Protein AF-A0AAV5NR24-F1 (afdb_monomer_lite)

Secondary structure (DSSP, 8-state):
-----TTSTTSSSPPEEEB-SGGGBTEEEEPPPBHHHHHHTT-EE--STT--SSEESEEEE-SSSSSEEEEB-S--TT----TTSTTTTTTSHHHHHHHHHHHTTGGG-S--BPPPHHHHHHHHHHH--HHHHH----SSPBP-S-EETTTEE--B-TTT-----EETTS-BB---EEE--

Radius of gyration: 14.67 Å; chains: 1; bounding box: 36×34×34 Å

Structure (mmCIF, N/CA/C/O backbone):
data_AF-A0AAV5NR24-F1
#
_entry.id   AF-A0AAV5NR24-F1
#
loop_
_atom_site.group_PDB
_atom_site.id
_atom_site.type_symbol
_atom_site.label_atom_id
_atom_site.label_alt_id
_atom_site.label_comp_id
_atom_site.label_asym_id
_atom_site.label_entity_id
_atom_site.label_seq_id
_atom_site.pdbx_PDB_ins_code
_atom_site.Cartn_x
_atom_site.Cartn_y
_atom_site.Cartn_z
_atom_site.occupancy
_atom_site.B_iso_or_equiv
_atom_site.auth_seq_id
_atom_site.auth_comp_id
_atom_site.auth_asym_id
_atom_site.auth_atom_id
_atom_site.pdbx_PDB_model_num
ATOM 1 N N . MET A 1 1 ? -15.637 4.097 6.235 1.00 87.25 1 MET A N 1
ATOM 2 C CA . MET A 1 1 ? -14.685 5.142 6.673 1.00 87.25 1 MET A CA 1
ATOM 3 C C . MET A 1 1 ? -14.715 5.173 8.189 1.00 87.25 1 MET A C 1
ATOM 5 O O . MET A 1 1 ? -15.819 5.067 8.707 1.00 87.25 1 MET A O 1
ATOM 9 N N . ASN A 1 2 ? -13.558 5.273 8.858 1.00 90.06 2 ASN A N 1
ATOM 10 C CA . ASN A 1 2 ? -13.405 5.248 10.327 1.00 90.06 2 ASN A CA 1
ATOM 11 C C . ASN A 1 2 ? -14.205 4.122 10.988 1.00 90.06 2 ASN A C 1
ATOM 13 O O . ASN A 1 2 ? -14.757 4.266 12.073 1.00 90.06 2 ASN A O 1
ATOM 17 N N . ASP A 1 3 ? -14.308 3.010 10.270 1.00 87.56 3 ASP A N 1
ATOM 18 C CA . ASP A 1 3 ? -15.124 1.885 10.669 1.00 87.56 3 ASP A CA 1
ATOM 19 C C . ASP A 1 3 ? -14.294 0.956 11.554 1.00 87.56 3 ASP A C 1
ATOM 21 O O . ASP A 1 3 ? -13.216 0.504 11.154 1.00 87.56 3 ASP A O 1
ATOM 25 N N . THR A 1 4 ? -14.812 0.684 12.746 1.00 90.31 4 THR A N 1
ATOM 26 C CA . THR A 1 4 ? -14.132 -0.065 13.805 1.00 90.31 4 THR A CA 1
ATOM 27 C C . THR A 1 4 ? -14.508 -1.546 13.833 1.00 90.31 4 THR A C 1
ATOM 29 O O . THR A 1 4 ? -13.961 -2.295 14.637 1.00 90.31 4 THR A O 1
ATOM 32 N N . ASP A 1 5 ? -15.402 -2.004 12.948 1.00 88.75 5 ASP A N 1
ATOM 33 C CA . ASP A 1 5 ? -15.796 -3.414 12.866 1.00 88.75 5 ASP A CA 1
ATOM 34 C C . ASP A 1 5 ? -14.609 -4.299 12.459 1.00 88.75 5 ASP A C 1
ATOM 36 O O . ASP A 1 5 ? -14.038 -4.160 11.380 1.00 88.75 5 ASP A O 1
ATOM 40 N N . LEU A 1 6 ? -14.232 -5.242 13.314 1.00 86.19 6 LEU A N 1
ATOM 41 C CA . LEU A 1 6 ? -13.043 -6.067 13.107 1.00 86.19 6 LEU A CA 1
ATOM 42 C C . LEU A 1 6 ? -13.195 -7.127 12.001 1.00 86.19 6 LEU A C 1
ATOM 44 O O . LEU A 1 6 ? -12.198 -7.736 11.616 1.00 86.19 6 LEU A O 1
ATOM 48 N N . TYR A 1 7 ? -14.403 -7.346 11.473 1.00 85.88 7 TYR A N 1
ATOM 49 C CA . TYR A 1 7 ? -14.723 -8.506 10.630 1.00 85.88 7 TYR A CA 1
ATOM 50 C C . TYR A 1 7 ? -15.136 -8.156 9.198 1.00 85.88 7 TYR A C 1
ATOM 52 O O . TYR A 1 7 ? -15.291 -9.046 8.362 1.00 85.88 7 TYR A O 1
ATOM 60 N N . ASN A 1 8 ? -15.293 -6.875 8.866 1.00 87.12 8 ASN A N 1
ATOM 61 C CA . ASN A 1 8 ? -15.769 -6.471 7.539 1.00 87.12 8 ASN A CA 1
ATOM 62 C C . ASN A 1 8 ? -14.643 -6.100 6.550 1.00 87.12 8 ASN A C 1
ATOM 64 O O . ASN A 1 8 ? -14.921 -5.771 5.395 1.00 87.12 8 ASN A O 1
ATOM 68 N N . ALA A 1 9 ? -13.374 -6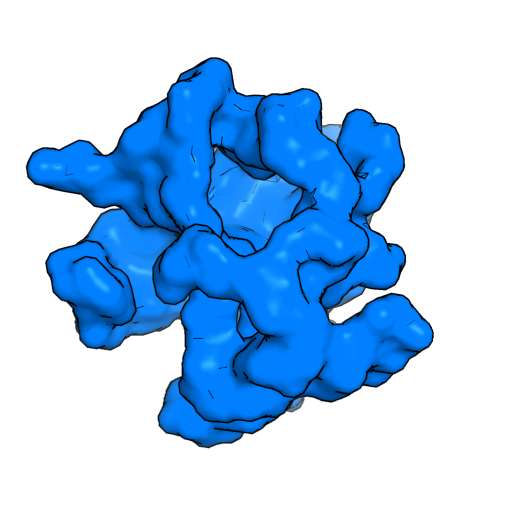.208 6.966 1.00 91.06 9 ALA A N 1
ATOM 69 C CA . ALA A 1 9 ? -12.221 -5.959 6.101 1.00 91.06 9 ALA A CA 1
ATOM 70 C C . ALA A 1 9 ? -12.046 -7.034 5.010 1.00 91.06 9 ALA A C 1
ATOM 72 O O . ALA A 1 9 ? -11.461 -6.754 3.967 1.00 91.06 9 ALA A O 1
ATOM 73 N N . ALA A 1 10 ? -12.573 -8.247 5.218 1.00 93.19 10 ALA A N 1
ATOM 74 C CA . ALA A 1 10 ? -12.470 -9.366 4.276 1.00 93.19 10 ALA A CA 1
ATOM 75 C C . ALA A 1 10 ? -13.351 -9.228 3.022 1.00 93.19 10 ALA A C 1
ATOM 77 O O . ALA A 1 10 ? -13.145 -9.946 2.044 1.00 93.19 10 ALA A O 1
ATOM 78 N N . GLY A 1 11 ? -14.368 -8.364 3.069 1.00 91.50 11 GLY A N 1
ATOM 79 C CA . GLY A 1 11 ? -15.390 -8.258 2.031 1.00 91.50 11 GLY A CA 1
ATOM 80 C C . GLY A 1 11 ? -14.942 -7.477 0.796 1.00 91.50 11 GLY A C 1
ATOM 81 O O . GLY A 1 11 ? -13.765 -7.206 0.581 1.00 91.50 11 GLY A O 1
ATOM 82 N N . TYR A 1 12 ? -15.916 -7.075 -0.019 1.00 92.38 12 TYR A N 1
ATOM 83 C CA . TYR A 1 12 ? -15.709 -6.251 -1.218 1.00 92.38 12 TYR A CA 1
ATOM 84 C C . TYR A 1 12 ? -15.505 -4.755 -0.910 1.00 92.38 12 TYR A C 1
ATOM 86 O O . TYR A 1 12 ? -15.276 -3.962 -1.823 1.00 92.38 12 TYR A O 1
ATOM 94 N N . CYS A 1 13 ? -15.611 -4.352 0.358 1.00 91.94 13 CYS A N 1
ATOM 95 C CA . CYS A 1 13 ? -15.375 -2.983 0.801 1.00 91.94 13 CYS A CA 1
ATOM 96 C C . CYS A 1 13 ? -13.908 -2.796 1.199 1.00 91.94 13 CYS A C 1
ATOM 98 O O . CYS A 1 13 ? -13.347 -3.601 1.936 1.00 91.94 13 CYS A O 1
ATOM 100 N N . LEU A 1 14 ? -13.304 -1.690 0.766 1.00 96.25 14 LEU A N 1
ATOM 101 C CA . LEU A 1 14 ? -11.979 -1.285 1.222 1.00 96.25 14 LEU A CA 1
ATOM 102 C C . LEU A 1 14 ? -12.105 -0.449 2.500 1.00 96.25 14 LEU A C 1
ATOM 104 O O . LEU A 1 14 ? -12.791 0.578 2.507 1.00 96.25 14 LEU A O 1
ATOM 108 N N . LYS A 1 15 ? -11.431 -0.866 3.576 1.00 96.56 15 LYS A N 1
ATOM 109 C CA . LYS A 1 15 ? -11.362 -0.075 4.808 1.00 96.56 15 LYS A CA 1
ATOM 110 C C . LYS A 1 15 ? -10.581 1.215 4.592 1.00 96.56 15 LYS A C 1
ATOM 112 O O . LYS A 1 15 ? -9.535 1.216 3.948 1.00 96.56 15 LYS A O 1
ATOM 117 N N . VAL A 1 16 ? -11.093 2.301 5.170 1.00 97.75 16 VAL A N 1
ATOM 118 C CA . VAL A 1 16 ? -10.503 3.642 5.083 1.00 97.75 16 VAL A CA 1
ATOM 119 C C . VAL A 1 16 ? -10.594 4.333 6.432 1.00 97.75 16 VAL A C 1
ATOM 121 O O . VAL A 1 16 ? -11.658 4.289 7.056 1.00 97.75 16 VAL A O 1
ATOM 124 N N . ILE A 1 17 ? -9.510 4.987 6.839 1.00 97.12 17 ILE A N 1
ATOM 125 C CA . ILE A 1 17 ? -9.411 5.819 8.040 1.00 97.12 17 ILE A CA 1
ATOM 126 C C . ILE A 1 17 ? -9.009 7.238 7.633 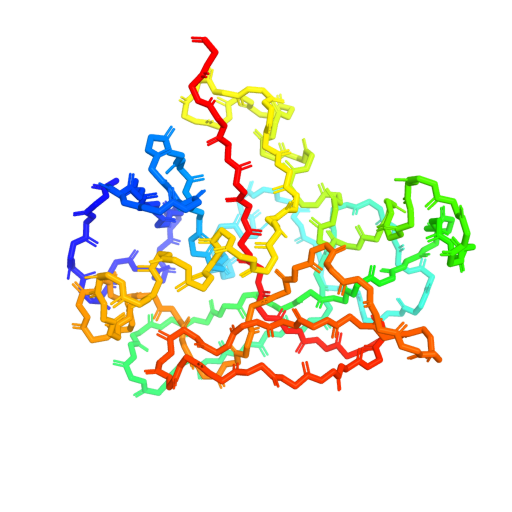1.00 97.12 17 ILE A C 1
ATOM 128 O O . ILE A 1 17 ? -8.191 7.414 6.735 1.00 97.12 17 ILE A O 1
ATOM 132 N N . GLU A 1 18 ? -9.580 8.236 8.292 1.00 97.00 18 GLU A N 1
ATOM 133 C CA . GLU A 1 18 ? -9.117 9.619 8.263 1.00 97.00 18 GLU A CA 1
ATOM 134 C C . GLU A 1 18 ? -8.169 9.867 9.438 1.00 97.00 18 GLU A C 1
ATOM 136 O O . GLU A 1 18 ? -8.508 9.569 10.582 1.00 97.00 18 GLU A O 1
ATOM 141 N N . GLY A 1 19 ? -6.975 10.387 9.158 1.00 96.00 19 GLY A N 1
ATOM 142 C CA . GLY A 1 19 ? -6.057 10.813 10.208 1.00 96.00 19 GLY A CA 1
ATOM 143 C C . GLY A 1 19 ? -6.479 12.154 10.809 1.00 96.00 19 GLY A C 1
ATOM 144 O O . GLY A 1 19 ? -6.908 13.058 10.094 1.00 96.00 19 GLY A O 1
ATOM 145 N N . ASP A 1 20 ? -6.311 12.303 12.119 1.00 93.69 20 ASP A N 1
ATOM 146 C CA . ASP A 1 20 ? -6.780 13.456 12.904 1.00 93.69 20 ASP A CA 1
ATOM 147 C C . ASP A 1 20 ? -5.638 14.315 13.480 1.00 93.69 20 ASP A C 1
ATOM 149 O O . ASP A 1 20 ? -5.858 15.246 14.257 1.00 93.69 20 ASP A O 1
ATOM 153 N N . SER A 1 21 ? -4.390 13.977 13.146 1.00 94.94 21 SER A N 1
ATOM 154 C CA . SER A 1 21 ? -3.221 14.475 13.868 1.00 94.94 21 SER A CA 1
ATOM 155 C C . SER A 1 21 ? -1.907 14.279 13.103 1.00 94.94 21 SER A C 1
ATOM 157 O O . SER A 1 21 ? -1.784 13.446 12.200 1.00 94.94 21 SER A O 1
ATOM 159 N N . GLY A 1 22 ? -0.903 15.089 13.452 1.00 95.69 22 GLY A N 1
ATOM 160 C CA . GLY A 1 22 ? 0.432 15.046 12.850 1.00 95.69 22 GLY A CA 1
ATOM 161 C C . GLY A 1 22 ? 0.413 15.149 11.322 1.00 95.69 22 GLY A C 1
ATOM 162 O O . GLY A 1 22 ? -0.392 15.872 10.737 1.00 95.69 22 GLY A O 1
ATOM 163 N N . GLU A 1 23 ? 1.284 14.381 10.669 1.00 96.38 23 GLU A N 1
ATOM 164 C CA . GLU A 1 23 ? 1.326 14.279 9.206 1.00 96.38 23 GLU A CA 1
ATOM 165 C C . GLU A 1 23 ? 0.122 13.517 8.631 1.00 96.38 23 GLU A C 1
ATOM 167 O O . GLU A 1 23 ? -0.084 13.535 7.421 1.00 96.38 23 GLU A O 1
ATOM 172 N N . ALA A 1 24 ? -0.684 12.848 9.457 1.00 96.88 24 ALA A N 1
ATOM 173 C CA . ALA A 1 24 ? -1.883 12.142 9.010 1.00 96.88 24 ALA A CA 1
ATOM 174 C C . ALA A 1 24 ? -3.126 13.046 8.948 1.00 96.88 24 ALA A C 1
ATOM 176 O O . ALA A 1 24 ? -4.117 12.669 8.328 1.00 96.88 24 ALA A O 1
ATOM 177 N N . ASN A 1 25 ? -3.073 14.225 9.573 1.00 96.75 25 ASN A N 1
ATOM 178 C CA . ASN A 1 25 ? -4.221 15.104 9.753 1.00 96.75 25 ASN A CA 1
ATOM 179 C C . ASN A 1 25 ? -4.927 15.445 8.428 1.00 96.75 25 ASN A C 1
ATOM 181 O O . ASN A 1 25 ? -4.280 15.903 7.482 1.00 96.75 25 ASN A O 1
ATOM 185 N N . ASN A 1 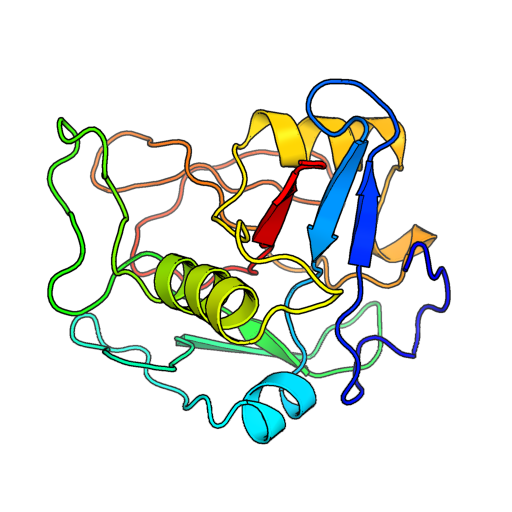26 ? -6.252 15.277 8.392 1.00 95.44 26 ASN A N 1
ATOM 186 C CA . ASN A 1 26 ? -7.126 15.565 7.248 1.00 95.44 26 ASN A CA 1
ATOM 187 C C . ASN A 1 26 ? -6.755 14.799 5.962 1.00 95.44 26 ASN A C 1
ATOM 189 O O . ASN A 1 26 ? -6.950 15.292 4.844 1.00 95.44 26 ASN A O 1
ATOM 193 N N . LYS A 1 27 ? -6.189 13.595 6.103 1.00 97.81 27 LYS A N 1
ATOM 194 C CA . LYS A 1 27 ? -5.866 12.694 4.989 1.00 97.81 27 LYS A CA 1
ATOM 195 C C . LYS A 1 27 ? -6.595 11.370 5.164 1.00 97.81 27 LYS A C 1
ATOM 197 O O . LYS A 1 27 ? -6.725 10.868 6.278 1.00 97.81 27 LYS A O 1
ATOM 202 N N . LEU A 1 28 ? -7.038 10.787 4.052 1.00 98.12 28 LEU A N 1
ATOM 203 C CA . LEU A 1 28 ? -7.620 9.447 4.035 1.00 98.12 28 LEU A CA 1
ATOM 204 C C . LEU A 1 28 ? -6.550 8.410 3.731 1.00 98.12 28 LEU A C 1
ATOM 206 O O . LEU A 1 28 ? -5.783 8.581 2.788 1.00 98.12 28 LEU A O 1
ATOM 210 N N . PHE A 1 29 ? -6.568 7.312 4.474 1.00 98.44 29 PHE A N 1
ATOM 211 C CA . PHE A 1 29 ? -5.675 6.171 4.328 1.00 98.44 29 PHE A CA 1
ATOM 212 C C . PHE A 1 29 ? -6.487 4.903 4.131 1.00 98.44 29 PHE A C 1
ATOM 214 O O . PHE A 1 29 ? -7.465 4.676 4.843 1.00 98.44 29 PHE A O 1
ATOM 221 N N . THR A 1 30 ? -6.076 4.048 3.201 1.00 98.38 30 THR A N 1
ATOM 222 C CA . THR A 1 30 ? -6.714 2.740 3.003 1.00 98.38 30 THR A CA 1
ATOM 223 C C . THR A 1 30 ? -5.998 1.648 3.785 1.00 98.38 30 THR A C 1
ATOM 225 O O . THR A 1 30 ? -4.767 1.659 3.861 1.00 98.38 30 THR A O 1
ATOM 228 N N . ALA A 1 31 ? -6.740 0.653 4.271 1.00 97.81 31 ALA A N 1
ATOM 229 C CA . ALA A 1 31 ? -6.143 -0.624 4.644 1.00 97.81 31 ALA A CA 1
ATOM 230 C C . ALA A 1 31 ? -5.589 -1.322 3.399 1.00 97.81 31 ALA A C 1
ATOM 232 O O . ALA A 1 31 ? -5.883 -0.925 2.261 1.00 97.81 31 ALA A O 1
ATOM 233 N N . THR A 1 32 ? -4.838 -2.403 3.607 1.00 98.31 32 THR A N 1
ATOM 234 C CA . THR A 1 32 ? -4.520 -3.280 2.487 1.00 98.31 32 THR A CA 1
ATOM 235 C C . THR A 1 32 ? -5.808 -3.963 2.008 1.00 98.31 32 THR A C 1
ATOM 237 O O . THR A 1 32 ? -6.626 -4.397 2.824 1.00 98.31 32 THR A O 1
ATOM 240 N N . PRO A 1 33 ? -6.046 -4.021 0.695 1.00 98.38 33 PRO A N 1
ATOM 241 C CA . PRO A 1 33 ? -7.262 -4.599 0.133 1.00 98.38 33 PRO A CA 1
ATOM 242 C C . PRO A 1 33 ? -7.344 -6.112 0.357 1.00 98.38 33 PRO A C 1
ATOM 244 O O . PRO A 1 33 ? -6.344 -6.834 0.269 1.00 98.38 33 PRO A O 1
ATOM 247 N N . SER A 1 34 ? -8.563 -6.600 0.584 1.00 98.38 34 SER A N 1
ATOM 248 C CA . SER A 1 34 ? -8.871 -8.030 0.572 1.00 98.38 34 SER A CA 1
ATOM 249 C C . SER A 1 34 ? -8.712 -8.621 -0.832 1.00 98.38 34 SER A C 1
ATOM 251 O O . SER A 1 34 ? -8.694 -7.909 -1.846 1.00 98.38 34 SER A O 1
ATOM 253 N N . ILE A 1 35 ? -8.656 -9.949 -0.919 1.00 98.19 35 ILE A N 1
ATOM 254 C CA . ILE A 1 35 ? -8.695 -10.631 -2.219 1.00 98.19 35 ILE A CA 1
ATOM 255 C C . ILE A 1 35 ? -10.036 -10.410 -2.933 1.00 98.19 35 ILE A C 1
ATOM 257 O O . ILE A 1 35 ? -10.068 -10.360 -4.162 1.00 98.19 35 ILE A O 1
ATOM 261 N N . GLU A 1 36 ? -11.131 -10.197 -2.203 1.00 97.88 36 GLU A N 1
ATOM 262 C CA . GLU A 1 36 ? -12.420 -9.865 -2.816 1.00 97.88 36 GLU A CA 1
ATOM 263 C C . GLU A 1 36 ? -12.396 -8.480 -3.477 1.00 97.88 36 GLU A C 1
ATOM 265 O O . GLU A 1 36 ? -12.844 -8.350 -4.617 1.00 97.88 36 GLU A O 1
ATOM 270 N N . VAL A 1 37 ? -11.774 -7.470 -2.851 1.00 98.12 37 VAL A N 1
ATOM 271 C CA . VAL A 1 37 ? -11.521 -6.168 -3.498 1.00 98.12 37 VAL A CA 1
ATOM 272 C C . VAL A 1 37 ? -10.659 -6.348 -4.750 1.00 98.12 37 VAL A C 1
ATOM 274 O O . VAL A 1 37 ? -10.998 -5.821 -5.809 1.00 98.12 37 VAL A O 1
ATOM 277 N N . MET A 1 38 ? -9.578 -7.133 -4.674 1.00 98.44 38 MET A N 1
ATOM 278 C CA . MET A 1 38 ? -8.713 -7.392 -5.833 1.00 98.44 38 MET A CA 1
ATOM 279 C C . MET A 1 38 ? -9.466 -8.005 -7.012 1.00 98.44 38 MET A C 1
ATOM 281 O O . MET A 1 38 ? -9.310 -7.545 -8.144 1.00 98.44 38 MET A O 1
ATOM 285 N N . LYS A 1 39 ? -10.303 -9.015 -6.752 1.00 97.44 39 LYS A N 1
ATOM 286 C CA . LYS A 1 39 ? -11.128 -9.667 -7.776 1.00 97.44 39 LYS A CA 1
ATOM 287 C C . LYS A 1 39 ? -12.091 -8.679 -8.428 1.00 97.44 39 LYS A C 1
ATOM 289 O O . LYS A 1 39 ? -12.174 -8.647 -9.652 1.00 97.44 39 LYS A O 1
ATOM 294 N N . GLN A 1 40 ? -12.774 -7.853 -7.631 1.00 96.56 40 GLN A N 1
ATOM 295 C CA . GLN A 1 40 ? -13.713 -6.843 -8.137 1.00 96.56 40 GLN A CA 1
ATOM 296 C C . GLN A 1 40 ? -13.023 -5.791 -9.011 1.00 96.56 40 GLN A C 1
ATOM 298 O O . GLN A 1 40 ? -13.565 -5.374 -10.030 1.00 96.56 40 GLN A O 1
ATOM 303 N N . LEU A 1 41 ? -11.799 -5.400 -8.651 1.00 96.94 41 LEU A N 1
ATOM 304 C CA . LEU A 1 41 ? -10.996 -4.455 -9.426 1.00 96.94 41 LEU A CA 1
ATOM 305 C C . LEU A 1 41 ? -10.265 -5.101 -10.620 1.00 96.94 41 LEU A C 1
ATOM 307 O O . LEU A 1 41 ? -9.568 -4.407 -11.360 1.00 96.94 41 LEU A O 1
ATOM 311 N N . GLY A 1 42 ? -10.392 -6.419 -10.815 1.00 97.81 42 GLY A N 1
ATOM 312 C CA . GLY A 1 42 ? -9.748 -7.151 -11.908 1.00 97.81 42 GLY A CA 1
ATOM 313 C C . GLY A 1 42 ? -8.231 -7.313 -11.759 1.00 97.81 42 GLY A C 1
ATOM 314 O O . GLY A 1 42 ? -7.542 -7.546 -12.755 1.00 97.81 42 GLY A O 1
ATOM 315 N N . TYR A 1 43 ? -7.698 -7.185 -10.541 1.00 98.44 43 TYR A N 1
ATOM 316 C CA . TYR A 1 43 ? -6.275 -7.374 -10.268 1.00 98.44 43 TYR A CA 1
ATOM 317 C C . TYR A 1 43 ? -5.899 -8.860 -10.280 1.00 98.44 43 TYR A C 1
ATOM 319 O O . TYR A 1 43 ? -6.681 -9.720 -9.874 1.00 98.44 43 TYR A O 1
ATOM 327 N N . LYS A 1 44 ? -4.674 -9.167 -10.718 1.00 98.38 44 LYS A N 1
ATOM 328 C CA . LYS A 1 44 ? -4.156 -10.542 -10.811 1.00 98.38 44 LYS A CA 1
ATOM 329 C C . LYS A 1 44 ? -2.890 -10.739 -9.982 1.00 98.38 44 LYS A C 1
ATOM 331 O O . LYS A 1 44 ? -2.107 -9.812 -9.800 1.00 98.38 44 LYS A O 1
ATOM 336 N N . LEU A 1 45 ? -2.669 -11.962 -9.512 1.00 98.56 45 LEU A N 1
ATOM 337 C CA . LEU A 1 45 ? -1.426 -12.319 -8.835 1.00 98.56 45 LEU A CA 1
ATOM 338 C C . LEU A 1 45 ? -0.278 -12.421 -9.854 1.00 98.56 45 LEU A C 1
ATOM 340 O O . LEU A 1 45 ? -0.372 -13.191 -10.807 1.00 98.56 45 LEU A O 1
ATOM 344 N N . ASP A 1 46 ? 0.798 -11.671 -9.627 1.00 98.62 46 ASP A N 1
ATOM 345 C CA . ASP A 1 46 ? 2.061 -11.726 -10.369 1.00 98.62 46 ASP A CA 1
ATOM 346 C C . ASP A 1 46 ? 3.216 -11.272 -9.454 1.00 98.62 46 ASP A C 1
ATOM 348 O O . ASP A 1 46 ? 3.348 -10.091 -9.133 1.00 98.62 46 ASP A O 1
ATOM 352 N N . ASP A 1 47 ? 4.050 -12.213 -9.004 1.00 98.44 47 ASP A N 1
ATOM 353 C CA . ASP A 1 47 ? 5.226 -11.949 -8.152 1.00 98.44 47 ASP A CA 1
ATOM 354 C C . ASP A 1 47 ? 6.513 -11.698 -8.965 1.00 98.44 47 ASP A C 1
ATOM 356 O O . ASP A 1 47 ? 7.615 -11.619 -8.421 1.00 98.44 47 ASP A O 1
ATOM 360 N N . SER A 1 48 ? 6.432 -11.615 -10.292 1.00 98.19 48 SER A N 1
ATOM 361 C CA . SER A 1 48 ? 7.634 -11.410 -11.096 1.00 98.19 48 SER A CA 1
ATOM 362 C C . SER A 1 48 ? 8.177 -9.986 -10.931 1.00 98.19 48 SER A C 1
ATOM 364 O O . SER A 1 48 ? 7.428 -9.030 -10.741 1.00 98.19 48 SER A O 1
ATOM 366 N N . GLY A 1 49 ? 9.494 -9.804 -11.079 1.00 97.12 49 GLY A N 1
ATOM 367 C CA . GLY A 1 49 ? 10.092 -8.462 -11.200 1.00 97.12 49 GLY A CA 1
ATOM 368 C C . GLY A 1 49 ? 9.694 -7.731 -12.493 1.00 97.12 49 GLY A C 1
ATOM 369 O O . GLY A 1 49 ? 9.983 -6.550 -12.652 1.00 97.12 49 GLY A O 1
ATOM 370 N N . TYR A 1 50 ? 9.010 -8.424 -13.407 1.00 97.31 50 TYR A N 1
ATOM 371 C CA . TYR A 1 50 ? 8.517 -7.908 -14.683 1.00 97.31 50 TYR A CA 1
ATOM 372 C C . TYR A 1 50 ? 6.990 -7.741 -14.692 1.00 97.31 50 TYR A C 1
ATOM 374 O O . TYR A 1 50 ? 6.389 -7.591 -15.754 1.00 97.31 50 TYR A O 1
ATOM 382 N N . ASN A 1 51 ? 6.361 -7.757 -13.513 1.00 98.31 51 ASN A N 1
ATOM 383 C CA . ASN A 1 51 ? 4.926 -7.563 -13.376 1.00 98.31 51 ASN A CA 1
ATOM 384 C C . ASN A 1 51 ? 4.494 -6.205 -13.957 1.00 98.31 51 ASN A C 1
ATOM 386 O O . ASN A 1 51 ? 5.203 -5.204 -13.828 1.00 98.31 51 ASN A O 1
ATOM 390 N N . TYR A 1 52 ? 3.312 -6.147 -14.561 1.00 97.62 52 TYR A N 1
ATOM 391 C CA . TYR A 1 52 ? 2.769 -4.919 -15.143 1.00 97.62 52 TYR A CA 1
ATOM 392 C C . TYR A 1 52 ? 1.242 -4.890 -15.052 1.00 97.62 52 TYR A C 1
ATOM 394 O O . TYR A 1 52 ? 0.590 -5.912 -14.858 1.00 97.62 52 TYR A O 1
ATOM 402 N N . GLY A 1 53 ? 0.657 -3.698 -15.189 1.00 97.44 53 GLY A N 1
ATOM 403 C CA . GLY A 1 53 ? -0.791 -3.512 -15.081 1.00 97.44 53 GLY A CA 1
ATOM 404 C C . GLY A 1 53 ? -1.325 -3.729 -13.659 1.00 97.44 53 GLY A C 1
ATOM 405 O O . GLY A 1 53 ? -0.610 -3.532 -12.670 1.00 97.44 53 GLY A O 1
ATOM 406 N N . SER A 1 54 ? -2.601 -4.097 -13.558 1.00 98.31 54 SER A N 1
ATOM 407 C CA . SER A 1 54 ? -3.308 -4.304 -12.290 1.00 98.31 54 SER A CA 1
ATOM 408 C C . SER A 1 54 ? -2.922 -5.643 -11.658 1.00 98.31 54 SER A C 1
ATOM 410 O O . SER A 1 54 ? -3.548 -6.672 -11.917 1.00 98.31 54 SER A O 1
ATOM 412 N N . THR A 1 55 ? -1.864 -5.645 -10.844 1.00 98.69 55 THR A N 1
ATOM 413 C CA . THR A 1 55 ? -1.329 -6.862 -10.213 1.00 98.69 55 THR A CA 1
ATOM 414 C C . THR A 1 55 ? -0.948 -6.669 -8.750 1.00 98.69 55 THR A C 1
ATOM 416 O O . THR A 1 55 ? -0.577 -5.567 -8.351 1.00 98.69 55 THR A O 1
ATOM 419 N N . TYR A 1 56 ? -0.951 -7.760 -7.989 1.00 98.75 56 TYR A N 1
ATOM 420 C CA . TYR A 1 56 ? -0.382 -7.868 -6.641 1.00 98.75 56 TYR A CA 1
ATOM 421 C C . TYR A 1 56 ? 0.570 -9.074 -6.569 1.00 98.75 56 TYR A C 1
ATOM 423 O O . TYR A 1 56 ? 0.489 -9.981 -7.392 1.00 98.75 56 TYR A O 1
ATOM 431 N N . GLY A 1 57 ? 1.497 -9.092 -5.613 1.00 98.56 57 GLY A N 1
ATOM 432 C CA . GLY A 1 57 ? 2.615 -10.043 -5.593 1.00 98.56 57 GLY A CA 1
ATOM 433 C C . GLY A 1 57 ? 2.399 -11.278 -4.720 1.00 98.56 57 GLY A C 1
ATOM 434 O O . GLY A 1 57 ? 3.020 -12.308 -4.950 1.00 98.56 57 GLY A O 1
ATOM 435 N N . ALA A 1 58 ? 1.556 -11.193 -3.694 1.00 98.69 58 ALA A N 1
ATOM 436 C CA . ALA A 1 58 ? 1.246 -12.324 -2.820 1.00 98.69 58 ALA A CA 1
ATOM 437 C C . ALA A 1 58 ? -0.063 -12.092 -2.062 1.00 98.69 58 ALA A C 1
ATOM 439 O O . ALA A 1 58 ? -0.663 -11.021 -2.146 1.00 98.69 58 ALA A O 1
ATOM 440 N N . THR A 1 59 ? -0.474 -13.084 -1.282 1.00 98.62 59 THR A N 1
ATOM 441 C CA . THR A 1 59 ? -1.601 -12.981 -0.356 1.00 98.62 59 THR A CA 1
ATOM 442 C C . THR A 1 59 ? -1.174 -13.371 1.056 1.00 98.62 59 THR A C 1
ATOM 444 O O . THR A 1 59 ? -0.091 -13.933 1.268 1.00 98.62 59 THR A O 1
ATOM 447 N N . TYR A 1 60 ? -1.992 -13.021 2.043 1.00 98.44 60 TYR A N 1
ATOM 448 C CA . TYR A 1 60 ? -1.861 -13.532 3.400 1.00 98.44 60 TYR A CA 1
ATOM 449 C C . TYR A 1 60 ? -3.221 -13.614 4.080 1.00 98.44 60 TYR A C 1
ATOM 451 O O . TYR A 1 60 ? -4.009 -12.672 4.009 1.00 98.44 60 TYR A O 1
ATOM 459 N N . LYS A 1 61 ? -3.479 -14.740 4.746 1.00 97.88 61 LYS A N 1
ATOM 460 C CA . LYS A 1 61 ? -4.648 -14.916 5.602 1.00 97.88 61 LYS A CA 1
ATOM 461 C C . LYS A 1 61 ? -4.302 -14.437 7.005 1.00 97.88 61 LYS A C 1
ATOM 463 O O . LYS A 1 61 ? -3.423 -15.015 7.642 1.00 97.88 61 LYS A O 1
ATOM 468 N N . GLU A 1 62 ? -4.980 -13.389 7.454 1.00 95.62 62 GLU A N 1
ATOM 469 C CA . GLU A 1 62 ? -4.751 -12.807 8.774 1.00 95.62 62 GLU A CA 1
ATOM 470 C C . GLU A 1 62 ? -5.106 -13.780 9.903 1.00 95.62 62 GLU A C 1
ATOM 472 O O . GLU A 1 62 ? -5.914 -14.696 9.744 1.00 95.62 62 GLU A O 1
ATOM 477 N N . SER A 1 63 ? -4.454 -13.588 11.051 1.00 91.88 63 SER A N 1
ATOM 478 C CA . SER A 1 63 ? -4.677 -14.407 12.255 1.00 91.88 63 SER A CA 1
ATOM 479 C C . SER A 1 63 ? -5.465 -13.678 13.342 1.00 91.88 63 SER A C 1
ATOM 481 O O . SER A 1 63 ? -6.062 -14.325 14.199 1.00 91.88 63 SER A O 1
ATOM 483 N N . ARG A 1 64 ? -5.458 -12.339 13.318 1.00 90.69 64 ARG A N 1
ATOM 484 C CA . ARG A 1 64 ? -6.130 -11.474 14.304 1.00 90.69 64 ARG A CA 1
ATOM 485 C C . ARG A 1 64 ? -7.482 -10.947 13.827 1.00 90.69 64 ARG A C 1
ATOM 487 O O . ARG A 1 64 ? -8.265 -10.484 14.646 1.00 90.69 64 ARG A O 1
ATOM 494 N N . ILE A 1 65 ? -7.720 -10.997 12.521 1.00 93.06 65 ILE A N 1
ATOM 495 C CA . ILE A 1 65 ? -8.953 -10.579 11.859 1.00 93.06 65 ILE A CA 1
ATOM 496 C C . ILE A 1 65 ? -9.296 -11.600 10.779 1.00 93.06 65 ILE A C 1
ATOM 498 O O . ILE A 1 65 ? -8.416 -12.318 10.296 1.00 93.06 65 ILE A O 1
ATOM 502 N N . ASP A 1 66 ? -10.560 -11.636 10.375 1.00 91.19 66 ASP A N 1
ATOM 503 C CA . ASP A 1 66 ? -10.984 -12.487 9.274 1.00 91.19 66 ASP A CA 1
ATOM 504 C C . ASP A 1 66 ? -10.580 -11.880 7.929 1.00 91.19 66 ASP A C 1
ATOM 506 O O . ASP A 1 66 ? -10.692 -10.674 7.702 1.00 91.19 66 ASP A O 1
ATOM 510 N N . GLY A 1 67 ? -10.140 -12.743 7.015 1.00 93.81 67 GLY A N 1
ATOM 511 C CA . GLY A 1 67 ? -9.899 -12.389 5.622 1.00 93.81 67 GLY A CA 1
ATOM 512 C C . GLY A 1 67 ? -8.539 -12.812 5.087 1.00 93.81 67 GLY A C 1
ATOM 513 O O . GLY A 1 67 ? -7.592 -13.111 5.817 1.00 93.81 67 GLY A O 1
ATOM 514 N N . GLU A 1 68 ? -8.468 -12.836 3.762 1.00 97.62 68 GLU A N 1
ATOM 515 C CA . GLU A 1 68 ? -7.223 -12.940 3.019 1.00 97.62 68 GLU A CA 1
ATOM 516 C C . GLU A 1 68 ? -6.980 -11.618 2.295 1.00 97.62 68 GLU A C 1
ATOM 518 O O . GLU A 1 68 ? -7.893 -11.045 1.690 1.00 97.62 68 GLU A O 1
ATOM 523 N N . PHE A 1 69 ? -5.745 -11.137 2.365 1.00 98.62 69 PHE A N 1
ATOM 524 C CA . PHE A 1 69 ? -5.377 -9.790 1.961 1.00 98.62 69 PHE A CA 1
ATOM 525 C C . PHE A 1 69 ? -4.230 -9.796 0.969 1.00 98.62 69 PHE A C 1
ATOM 527 O O . PHE A 1 69 ? -3.309 -10.614 1.050 1.00 98.62 69 PHE A O 1
ATOM 534 N N . ALA A 1 70 ? -4.291 -8.868 0.020 1.00 98.75 70 ALA A N 1
ATOM 535 C CA . ALA A 1 70 ? -3.265 -8.716 -0.990 1.00 98.75 70 ALA A CA 1
ATOM 536 C C . ALA A 1 70 ? -1.999 -8.100 -0.390 1.00 98.75 70 ALA A C 1
ATOM 538 O O . ALA A 1 70 ? -2.038 -7.234 0.486 1.00 98.75 70 ALA A O 1
ATOM 539 N N . ARG A 1 71 ? -0.858 -8.537 -0.913 1.00 98.81 71 ARG A N 1
ATOM 540 C CA . ARG A 1 71 ? 0.467 -7.992 -0.638 1.00 98.81 71 ARG A CA 1
ATOM 541 C C . ARG A 1 71 ? 1.120 -7.606 -1.950 1.00 98.81 71 ARG A C 1
ATOM 543 O O . ARG A 1 71 ? 0.987 -8.300 -2.956 1.00 98.81 71 ARG A O 1
ATOM 550 N N . PHE A 1 72 ? 1.868 -6.519 -1.921 1.00 98.81 72 PHE A N 1
ATOM 551 C CA . PHE A 1 72 ? 2.383 -5.858 -3.107 1.00 98.81 72 PHE A CA 1
ATOM 552 C C . PHE A 1 72 ? 3.897 -5.869 -3.095 1.00 98.81 72 PHE A C 1
ATOM 554 O O . PHE A 1 72 ? 4.522 -5.650 -2.053 1.00 98.81 72 PHE A O 1
ATOM 561 N N . ARG A 1 73 ? 4.480 -6.088 -4.269 1.00 98.44 73 ARG A N 1
ATOM 562 C CA . ARG A 1 73 ? 5.863 -5.709 -4.529 1.00 98.44 73 ARG A CA 1
ATOM 563 C C . ARG A 1 73 ? 5.961 -4.194 -4.644 1.00 98.44 73 ARG A C 1
ATOM 565 O O . ARG A 1 73 ? 4.989 -3.507 -4.967 1.00 98.44 73 ARG A O 1
ATOM 572 N N . TYR A 1 74 ? 7.148 -3.676 -4.383 1.00 97.88 74 TYR A N 1
ATOM 573 C CA . TYR A 1 74 ? 7.427 -2.265 -4.594 1.00 97.88 74 TYR A CA 1
ATOM 574 C C . TYR A 1 74 ? 7.878 -1.976 -6.034 1.00 97.88 74 TYR A C 1
ATOM 576 O O . TYR A 1 74 ? 7.703 -0.864 -6.517 1.00 97.88 74 TYR A O 1
ATOM 584 N N . ASP A 1 75 ? 8.427 -2.978 -6.725 1.00 98.12 75 ASP A N 1
ATOM 585 C CA . ASP A 1 75 ? 8.918 -2.900 -8.104 1.00 98.12 75 ASP A CA 1
ATOM 586 C C . ASP A 1 75 ? 7.904 -3.420 -9.152 1.00 98.12 75 ASP A C 1
ATOM 588 O O . ASP A 1 75 ? 6.765 -3.801 -8.848 1.00 98.12 75 ASP A O 1
ATOM 592 N N . GLY A 1 76 ? 8.325 -3.402 -10.418 1.00 97.62 76 GLY A N 1
ATOM 593 C CA . GLY A 1 76 ? 7.619 -3.963 -11.570 1.00 97.62 76 GLY A CA 1
ATOM 594 C C . GLY A 1 76 ? 8.290 -3.582 -12.889 1.00 97.62 76 GLY A C 1
ATOM 595 O O . GLY A 1 76 ? 9.285 -2.862 -12.904 1.00 97.62 76 GLY A O 1
ATOM 596 N N . TRP A 1 77 ? 7.751 -4.038 -14.016 1.00 97.62 77 TRP A N 1
ATOM 597 C CA . TRP A 1 77 ? 8.271 -3.661 -15.329 1.00 97.62 77 TRP A CA 1
ATOM 598 C C . TRP A 1 77 ? 8.211 -2.143 -15.532 1.00 97.62 77 TRP A C 1
ATOM 600 O O . TRP A 1 77 ? 7.145 -1.538 -15.420 1.00 97.62 77 TRP A O 1
ATOM 610 N N . GLY A 1 78 ? 9.357 -1.538 -15.857 1.00 95.19 78 GLY A N 1
ATOM 611 C CA . GLY A 1 78 ? 9.453 -0.105 -16.143 1.00 95.19 78 GLY A CA 1
ATOM 612 C C . GLY A 1 78 ? 9.243 0.808 -14.933 1.00 95.19 78 GLY A C 1
ATOM 613 O O . GLY A 1 78 ? 8.980 1.992 -15.127 1.00 95.19 78 GLY A O 1
ATOM 614 N N . TRP A 1 79 ? 9.327 0.282 -13.706 1.00 97.31 79 TRP A N 1
ATOM 615 C CA . TRP A 1 79 ? 9.309 1.124 -12.512 1.00 97.31 79 TRP A CA 1
ATOM 616 C C . TRP A 1 79 ? 10.539 2.043 -12.462 1.00 97.31 79 TRP A C 1
ATOM 618 O O . TRP A 1 79 ? 11.621 1.672 -12.920 1.00 97.31 79 TRP A O 1
ATOM 628 N N . GLU A 1 80 ? 10.373 3.235 -11.896 1.00 97.56 80 GLU A N 1
ATOM 629 C CA . GLU A 1 80 ? 11.459 4.187 -11.681 1.00 97.56 80 GLU A CA 1
ATOM 630 C C . GLU A 1 80 ? 12.389 3.658 -10.586 1.00 97.56 80 GLU A C 1
ATOM 632 O O . GLU A 1 80 ? 12.059 3.700 -9.396 1.00 97.56 80 GLU A O 1
ATOM 637 N N . ASN A 1 81 ? 13.539 3.132 -11.002 1.00 96.12 81 ASN A N 1
ATOM 638 C CA . ASN A 1 81 ? 14.514 2.496 -10.131 1.00 96.12 81 ASN A CA 1
ATOM 639 C C . ASN A 1 81 ? 15.756 3.360 -9.864 1.00 96.12 81 ASN A C 1
ATOM 641 O O . ASN A 1 81 ? 16.647 2.899 -9.148 1.00 96.12 81 ASN A O 1
ATOM 645 N N . ASP A 1 82 ? 15.812 4.587 -10.389 1.00 94.94 82 ASP A N 1
ATOM 646 C CA . ASP A 1 82 ? 16.873 5.539 -10.080 1.00 94.94 82 ASP A CA 1
ATOM 647 C C . ASP A 1 82 ? 16.639 6.158 -8.688 1.00 94.94 82 ASP A C 1
ATOM 649 O O . ASP A 1 82 ? 15.692 6.930 -8.505 1.00 94.94 82 ASP A O 1
ATOM 653 N N . PRO A 1 83 ? 17.498 5.872 -7.688 1.00 91.38 83 PRO A N 1
ATOM 654 C CA . PRO A 1 83 ? 17.349 6.411 -6.338 1.00 91.38 83 PRO A CA 1
ATOM 655 C C . PRO A 1 83 ? 17.533 7.936 -6.258 1.00 91.38 83 PRO A C 1
ATOM 657 O O . PRO A 1 83 ? 17.265 8.520 -5.209 1.00 91.38 83 PRO A O 1
ATOM 660 N N . THR A 1 84 ? 18.009 8.581 -7.326 1.00 92.25 84 THR A N 1
ATOM 661 C CA . THR A 1 84 ? 18.155 10.040 -7.422 1.00 92.25 84 THR A CA 1
ATOM 662 C C . THR A 1 84 ? 16.959 10.725 -8.090 1.00 92.25 84 THR A C 1
ATOM 664 O O . THR A 1 84 ? 16.836 11.949 -8.011 1.00 92.25 84 THR A O 1
ATOM 667 N N . SER A 1 85 ? 16.049 9.956 -8.697 1.00 94.50 85 SER A N 1
ATOM 668 C CA . SER A 1 85 ? 14.840 10.474 -9.340 1.00 94.50 85 SER A CA 1
ATOM 669 C C . SER A 1 85 ? 13.828 10.958 -8.302 1.00 94.50 85 SER A C 1
ATOM 671 O O . SER A 1 85 ? 13.535 10.276 -7.317 1.00 94.50 85 SER A O 1
ATOM 673 N N . SER A 1 86 ? 13.201 12.111 -8.552 1.00 92.88 86 SER A N 1
ATOM 674 C CA . SER A 1 86 ? 12.082 12.593 -7.726 1.00 92.88 86 SER A CA 1
ATOM 675 C C . SER A 1 86 ? 10.870 11.657 -7.767 1.00 92.88 86 SER A C 1
ATOM 677 O O . SER A 1 86 ? 9.998 11.742 -6.906 1.00 92.88 86 SER A O 1
ATOM 679 N N . ASN A 1 87 ? 10.822 10.762 -8.756 1.00 94.31 87 ASN A N 1
ATOM 680 C CA . ASN A 1 87 ? 9.752 9.796 -8.961 1.00 94.31 87 ASN A CA 1
ATOM 681 C C . ASN A 1 87 ? 10.135 8.384 -8.497 1.00 94.31 87 ASN A C 1
ATOM 683 O O . ASN A 1 87 ? 9.443 7.427 -8.841 1.00 9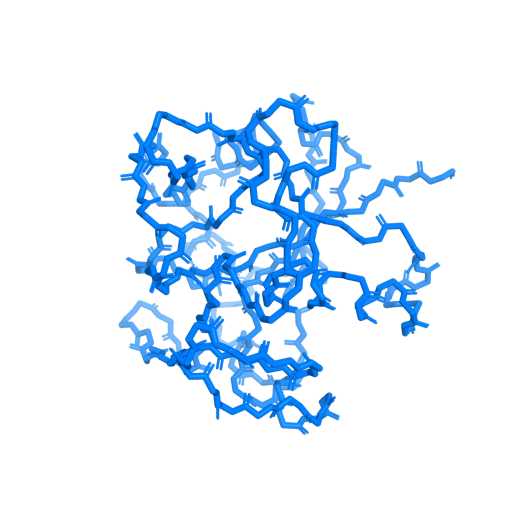4.31 87 ASN A O 1
ATOM 687 N N . TYR A 1 88 ? 11.216 8.226 -7.723 1.00 95.25 88 TYR A N 1
ATOM 688 C CA . TYR A 1 88 ? 11.707 6.918 -7.294 1.00 95.25 88 TYR A CA 1
ATOM 689 C C . TYR A 1 88 ? 10.597 6.010 -6.732 1.00 95.25 88 TYR A C 1
ATOM 691 O O . TYR A 1 88 ? 9.809 6.368 -5.844 1.00 95.25 88 TYR A O 1
ATOM 699 N N . GLY A 1 89 ? 10.483 4.811 -7.301 1.00 94.81 89 GLY A N 1
ATOM 700 C CA . GLY A 1 89 ? 9.422 3.863 -6.984 1.00 94.81 89 GLY A CA 1
ATOM 701 C C . GLY A 1 89 ? 8.135 3.980 -7.806 1.00 94.81 89 GLY A C 1
ATOM 702 O O . GLY A 1 89 ? 7.236 3.159 -7.622 1.00 94.81 89 GLY A O 1
ATOM 703 N N . GLN A 1 90 ? 7.990 4.992 -8.667 1.00 97.50 90 GLN A N 1
ATOM 704 C CA . GLN A 1 90 ? 6.810 5.131 -9.526 1.00 97.50 90 GLN A CA 1
ATOM 705 C C . GLN A 1 90 ? 6.713 3.950 -10.497 1.00 97.50 90 GLN A C 1
ATOM 707 O O . GLN A 1 90 ? 7.724 3.429 -10.955 1.00 97.50 90 GLN A O 1
ATOM 712 N N . GLY A 1 91 ? 5.496 3.505 -10.807 1.00 97.25 91 GLY A N 1
ATOM 713 C CA . GLY A 1 91 ? 5.262 2.411 -11.751 1.00 97.25 91 GLY A CA 1
ATOM 714 C C . GLY A 1 91 ? 5.365 1.000 -11.163 1.00 97.25 91 GLY A C 1
ATOM 715 O O . GLY A 1 91 ? 5.016 0.052 -11.863 1.00 97.25 91 GLY A O 1
ATOM 716 N N . GLY A 1 92 ? 5.758 0.827 -9.897 1.00 98.06 92 GLY A N 1
ATOM 717 C CA . GLY A 1 92 ? 5.683 -0.462 -9.190 1.00 98.06 92 GLY A CA 1
ATOM 718 C C . GLY A 1 92 ? 4.253 -0.887 -8.821 1.00 98.06 92 GLY A C 1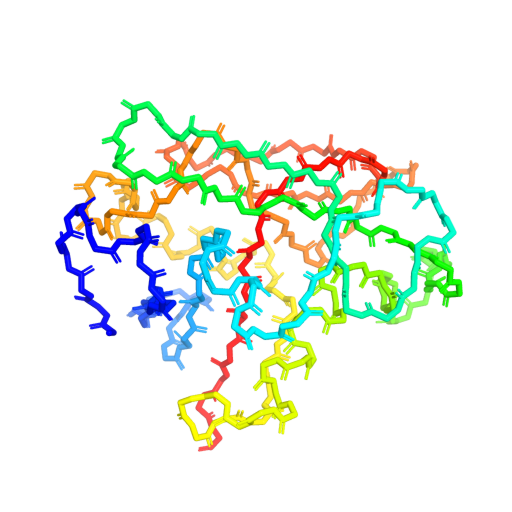
ATOM 719 O O . GLY A 1 92 ? 3.321 -0.091 -8.943 1.00 98.06 92 GLY A O 1
ATOM 720 N N . GLN A 1 93 ? 4.042 -2.127 -8.350 1.00 98.44 93 GLN A N 1
ATOM 721 C CA . GLN A 1 93 ? 2.679 -2.640 -8.079 1.00 98.44 93 GLN A CA 1
ATOM 722 C C . GLN A 1 93 ? 1.870 -1.760 -7.123 1.00 98.44 93 GLN A C 1
ATOM 724 O O . GLN A 1 93 ? 0.720 -1.436 -7.413 1.00 98.44 93 GLN A O 1
ATOM 729 N N . LEU A 1 94 ? 2.472 -1.358 -6.001 1.00 98.19 94 LEU A N 1
ATOM 730 C CA . LEU A 1 94 ? 1.831 -0.471 -5.032 1.00 98.19 94 LEU A CA 1
ATOM 731 C C . LEU A 1 94 ? 1.441 0.877 -5.655 1.00 98.19 94 LEU A C 1
ATOM 733 O O . LEU A 1 94 ? 0.334 1.365 -5.442 1.00 98.19 94 LEU A O 1
ATOM 737 N N . ASP A 1 95 ? 2.352 1.484 -6.417 1.00 98.56 95 ASP A N 1
ATOM 738 C CA . ASP A 1 95 ? 2.120 2.774 -7.065 1.00 98.56 95 ASP A CA 1
ATOM 739 C C . ASP A 1 95 ? 0.958 2.684 -8.061 1.00 98.56 95 ASP A C 1
ATOM 741 O O . ASP A 1 95 ? 0.022 3.481 -8.008 1.00 98.56 95 ASP A O 1
ATOM 745 N N . ARG A 1 96 ? 0.956 1.642 -8.901 1.00 98.62 96 ARG A N 1
ATOM 746 C CA . ARG A 1 96 ? -0.137 1.366 -9.842 1.00 98.62 96 ARG A CA 1
ATOM 747 C C . ARG A 1 96 ? -1.456 1.080 -9.129 1.00 98.62 96 ARG A C 1
ATOM 749 O O . ARG A 1 96 ? -2.501 1.484 -9.629 1.00 98.62 96 ARG A O 1
ATOM 756 N N . TYR A 1 97 ? -1.431 0.421 -7.970 1.00 98.69 97 TYR A N 1
ATOM 757 C CA . TYR A 1 97 ? -2.623 0.224 -7.147 1.00 98.69 97 TYR A CA 1
ATOM 758 C C . TYR A 1 97 ? -3.213 1.552 -6.660 1.00 98.69 97 TYR A C 1
ATOM 760 O O . TYR A 1 97 ? -4.388 1.818 -6.909 1.00 98.69 97 TYR A O 1
ATOM 768 N N . CYS A 1 98 ? -2.399 2.424 -6.062 1.00 98.69 98 CYS A N 1
ATOM 769 C CA . CYS A 1 98 ? -2.885 3.720 -5.589 1.00 98.69 98 CYS A CA 1
ATOM 770 C C . CYS A 1 98 ? -3.358 4.625 -6.732 1.00 98.69 98 CYS A C 1
ATOM 772 O O . CYS A 1 98 ? -4.443 5.199 -6.643 1.00 98.69 98 CYS A O 1
ATOM 774 N N . ASN A 1 99 ? -2.624 4.665 -7.847 1.00 98.38 99 ASN A N 1
ATOM 775 C CA . ASN A 1 99 ? -3.061 5.380 -9.047 1.00 98.38 99 ASN A CA 1
ATOM 776 C C . ASN A 1 99 ? -4.383 4.813 -9.599 1.00 98.38 99 ASN A C 1
ATOM 778 O O . ASN A 1 99 ? -5.231 5.571 -10.068 1.00 98.38 99 ASN A O 1
ATOM 782 N N . GLY A 1 100 ? -4.593 3.496 -9.500 1.00 98.31 100 GLY A N 1
ATOM 783 C CA . GLY A 1 100 ? -5.849 2.835 -9.851 1.00 98.31 100 GLY A CA 1
ATOM 784 C C . GLY A 1 100 ? -7.035 3.342 -9.027 1.00 98.31 100 GLY A C 1
ATOM 785 O O . GLY A 1 100 ? -8.079 3.658 -9.596 1.00 98.31 100 GLY A O 1
ATOM 786 N N . LEU A 1 101 ? -6.868 3.515 -7.710 1.00 98.44 101 LEU A N 1
ATOM 787 C CA . LEU A 1 101 ? -7.901 4.126 -6.859 1.00 98.44 101 LEU A CA 1
ATOM 788 C C . LEU A 1 101 ? -8.203 5.576 -7.274 1.00 98.44 101 LEU A C 1
ATOM 790 O O . LEU A 1 101 ? -9.368 5.977 -7.295 1.00 98.44 101 LEU A O 1
ATOM 794 N N . GLY A 1 102 ? -7.173 6.339 -7.658 1.00 98.00 102 GLY A N 1
ATOM 795 C CA . GLY A 1 102 ? -7.305 7.689 -8.218 1.00 98.00 102 GLY A CA 1
ATOM 796 C C . GLY A 1 102 ? -8.109 7.719 -9.516 1.00 98.00 102 GLY A C 1
ATOM 797 O O . GLY A 1 102 ? -9.045 8.507 -9.653 1.00 98.00 102 GLY A O 1
ATOM 798 N N . TYR A 1 103 ? -7.801 6.813 -10.445 1.00 97.62 103 TYR A N 1
ATOM 799 C CA . TYR A 1 103 ? -8.515 6.681 -11.716 1.00 97.62 103 TYR A CA 1
ATOM 800 C C . TYR A 1 103 ? -9.997 6.336 -11.520 1.00 97.62 103 TYR A C 1
ATOM 802 O O . TYR A 1 103 ? -10.867 6.906 -12.179 1.00 97.62 103 TYR A O 1
ATOM 810 N N . LEU A 1 104 ? -10.295 5.454 -10.562 1.00 97.38 104 LEU A N 1
ATOM 811 C CA . LEU A 1 104 ? -11.661 5.068 -10.200 1.00 97.38 104 LEU A CA 1
ATOM 812 C C . LEU A 1 104 ? -12.426 6.161 -9.446 1.00 97.38 104 LEU A C 1
ATOM 814 O O . LEU A 1 104 ? -13.607 5.979 -9.150 1.00 97.38 104 LEU A O 1
ATOM 818 N N . LYS A 1 105 ? -11.771 7.282 -9.117 1.00 97.31 105 LYS A N 1
ATOM 819 C CA . LYS A 1 105 ? -12.307 8.325 -8.239 1.00 97.31 105 LYS A CA 1
ATOM 820 C C . LYS A 1 105 ? -12.820 7.730 -6.930 1.00 97.31 105 LYS A C 1
ATOM 822 O O . LYS A 1 105 ? -13.909 8.079 -6.468 1.00 97.31 105 LYS A O 1
ATOM 827 N N . PHE A 1 106 ? -12.080 6.779 -6.359 1.00 96.88 106 PHE A N 1
ATOM 828 C CA . PHE A 1 106 ? -12.502 6.088 -5.147 1.00 96.88 106 PHE A CA 1
ATOM 829 C C . PHE A 1 106 ? -12.766 7.112 -4.033 1.00 96.88 106 PHE A C 1
ATOM 831 O O . PHE A 1 106 ? -11.956 8.008 -3.793 1.00 96.88 106 PHE A O 1
ATOM 838 N N . MET A 1 107 ? -13.943 7.021 -3.406 1.00 95.25 107 MET A N 1
ATOM 839 C CA . MET A 1 107 ? -14.460 8.013 -2.448 1.00 95.25 107 MET A CA 1
ATOM 840 C C . MET A 1 107 ? -14.524 9.457 -2.979 1.00 95.25 107 MET A C 1
ATOM 842 O O . MET A 1 107 ? -14.408 10.410 -2.214 1.00 95.25 107 MET A O 1
ATOM 846 N N . GLY A 1 108 ? -14.698 9.627 -4.291 1.00 95.88 108 GLY A N 1
ATOM 847 C CA . GLY A 1 108 ? -14.743 10.932 -4.949 1.00 95.88 108 GLY A CA 1
ATOM 848 C C . GLY A 1 108 ? -13.376 11.590 -5.151 1.00 95.88 108 GLY A C 1
ATOM 849 O O . GLY A 1 108 ? -13.340 12.750 -5.548 1.00 95.88 108 GLY A O 1
ATOM 850 N N . ARG A 1 109 ? -12.262 10.884 -4.900 1.00 96.94 109 ARG A N 1
ATOM 851 C CA . ARG A 1 109 ? -10.909 11.468 -4.910 1.00 96.94 109 ARG A CA 1
ATOM 852 C C . ARG A 1 109 ? -10.037 10.918 -6.029 1.00 96.94 109 ARG A C 1
ATOM 854 O O . ARG A 1 109 ? -10.032 9.716 -6.281 1.00 96.94 109 ARG A O 1
ATOM 861 N N . THR A 1 110 ? -9.266 11.793 -6.673 1.00 97.44 110 THR A N 1
ATOM 862 C CA . THR A 1 110 ? -8.392 11.445 -7.812 1.00 97.44 110 THR A CA 1
ATOM 863 C C . THR A 1 110 ? -6.902 11.447 -7.483 1.00 97.44 110 THR A C 1
ATOM 865 O O . THR A 1 110 ? -6.092 11.062 -8.317 1.00 97.44 110 THR A O 1
ATOM 868 N N . ASN A 1 111 ? -6.529 11.875 -6.279 1.00 97.44 111 ASN A N 1
ATOM 869 C CA . ASN A 1 111 ? -5.149 12.121 -5.850 1.00 97.44 111 ASN A CA 1
ATOM 870 C C . ASN A 1 111 ? -4.588 11.000 -4.940 1.00 97.44 111 ASN A C 1
ATOM 872 O O . ASN A 1 111 ? -3.690 11.250 -4.134 1.00 97.44 111 ASN A O 1
ATOM 876 N N . TRP A 1 112 ? -5.121 9.776 -5.048 1.00 98.44 112 TRP A N 1
ATOM 877 C CA . TRP A 1 112 ? -4.633 8.612 -4.301 1.00 98.44 112 TRP A CA 1
ATOM 878 C C . TRP A 1 112 ? -3.197 8.267 -4.700 1.00 98.44 112 TRP A C 1
ATOM 880 O O . TRP A 1 112 ? -2.904 8.050 -5.874 1.00 98.44 112 TRP A O 1
ATOM 890 N N . LYS A 1 113 ? -2.299 8.181 -3.717 1.00 98.06 113 LYS A N 1
ATOM 891 C CA . LYS A 1 113 ? -0.874 7.905 -3.941 1.00 98.06 113 LYS A CA 1
ATOM 892 C C . LYS A 1 113 ? -0.260 7.093 -2.802 1.00 98.06 113 LYS A C 1
ATOM 894 O O . LYS A 1 113 ? -0.898 6.856 -1.779 1.00 98.06 113 LYS A O 1
ATOM 899 N N . ARG A 1 114 ? 0.995 6.669 -2.973 1.00 97.94 114 ARG A N 1
ATOM 900 C CA . ARG A 1 114 ? 1.779 6.022 -1.909 1.00 97.94 114 ARG A CA 1
ATOM 901 C C . ARG A 1 114 ? 1.966 6.979 -0.722 1.00 97.94 114 ARG A C 1
ATOM 903 O O . ARG A 1 114 ? 2.389 8.113 -0.958 1.00 97.94 114 ARG A O 1
ATOM 910 N N . PRO A 1 115 ? 1.714 6.546 0.524 1.00 97.38 115 PRO A N 1
ATOM 911 C CA . PRO A 1 115 ? 1.939 7.380 1.693 1.00 97.38 115 PRO A CA 1
ATOM 912 C C . PRO A 1 115 ? 3.426 7.578 1.963 1.00 97.38 115 PRO A C 1
ATOM 914 O O . PRO A 1 115 ? 4.254 6.704 1.692 1.00 97.38 115 PRO A O 1
ATOM 917 N N . ASN A 1 116 ? 3.760 8.709 2.568 1.00 95.19 116 ASN A N 1
ATOM 918 C CA . ASN A 1 116 ? 5.039 8.907 3.230 1.00 95.19 116 ASN A CA 1
ATOM 919 C C . ASN A 1 116 ? 5.066 8.162 4.568 1.00 95.19 116 ASN A C 1
ATOM 921 O O . ASN A 1 116 ? 4.052 8.002 5.246 1.00 95.19 116 ASN A O 1
ATOM 925 N N . ARG A 1 117 ? 6.261 7.734 4.979 1.00 94.94 117 ARG A N 1
ATOM 926 C CA . ARG A 1 117 ? 6.496 7.065 6.259 1.00 94.94 117 ARG A CA 1
ATOM 927 C C . ARG A 1 117 ? 5.983 7.874 7.440 1.00 94.94 117 ARG A C 1
ATOM 929 O O . ARG A 1 117 ? 5.406 7.289 8.345 1.00 94.94 117 ARG A O 1
ATOM 936 N N . TYR A 1 118 ? 6.169 9.192 7.432 1.00 95.44 118 TYR A N 1
ATOM 937 C CA . TYR A 1 118 ? 5.692 10.039 8.527 1.00 95.44 118 TYR A CA 1
ATOM 938 C C . TYR A 1 118 ? 4.163 10.113 8.593 1.00 95.44 118 TYR A C 1
ATOM 940 O O . TYR A 1 118 ? 3.622 10.184 9.687 1.00 95.44 118 TYR A O 1
ATOM 948 N N . GLU A 1 119 ? 3.467 10.016 7.457 1.00 96.75 119 GLU A N 1
ATOM 949 C CA . GLU A 1 119 ? 2.000 10.018 7.418 1.00 96.75 119 GLU A CA 1
ATOM 950 C C . GLU A 1 119 ? 1.434 8.750 8.074 1.00 96.75 119 GLU A C 1
ATOM 952 O O . GLU A 1 119 ? 0.622 8.850 8.990 1.00 96.75 119 GLU A O 1
ATOM 957 N N . LEU A 1 120 ? 1.916 7.560 7.684 1.00 95.75 120 LEU A N 1
ATOM 958 C CA . LEU A 1 120 ? 1.494 6.305 8.327 1.00 95.75 120 LEU A CA 1
ATOM 959 C C . LEU A 1 120 ? 1.951 6.211 9.787 1.00 95.75 120 LEU A C 1
ATOM 961 O O . LEU A 1 120 ? 1.205 5.720 10.629 1.00 95.75 120 LEU A O 1
ATOM 965 N N . TYR A 1 121 ? 3.154 6.697 10.097 1.00 94.12 121 TYR A N 1
ATOM 966 C CA . TYR A 1 121 ? 3.651 6.727 11.471 1.00 94.12 121 TYR A CA 1
ATOM 967 C C . TYR A 1 121 ? 2.770 7.609 12.363 1.00 94.12 121 TYR A C 1
ATOM 969 O O . TYR A 1 121 ? 2.374 7.174 13.439 1.00 94.12 121 TYR A O 1
ATOM 977 N N . SER A 1 122 ? 2.423 8.826 11.924 1.00 94.88 122 SER A N 1
ATOM 978 C CA . SER A 1 122 ? 1.500 9.696 12.663 1.00 94.88 122 SER A CA 1
ATOM 979 C C . SER A 1 122 ? 0.136 9.035 12.847 1.00 94.88 122 SER A C 1
ATOM 981 O O . SER A 1 122 ? -0.394 9.067 13.953 1.00 94.88 122 SER A O 1
ATOM 983 N N . LEU A 1 123 ? -0.395 8.379 11.811 1.00 95.31 123 LEU A N 1
ATOM 984 C CA . LEU A 1 123 ? -1.678 7.682 11.887 1.00 95.31 123 LEU A CA 1
ATOM 985 C C . LEU A 1 123 ? -1.690 6.635 13.014 1.00 95.31 123 LEU A C 1
ATOM 987 O O . LEU A 1 123 ? -2.562 6.662 13.877 1.00 95.31 123 LEU A O 1
ATOM 991 N N . VAL A 1 124 ? -0.700 5.741 13.038 1.00 93.81 124 VAL A N 1
ATOM 992 C CA . VAL A 1 124 ? -0.607 4.654 14.032 1.00 93.81 124 VAL A CA 1
ATOM 993 C C . VAL A 1 124 ? -0.266 5.190 15.417 1.00 93.81 124 VAL A C 1
ATOM 995 O O . VAL A 1 124 ? -0.820 4.735 16.413 1.00 93.81 124 VAL A O 1
ATOM 998 N N . TYR A 1 125 ? 0.628 6.177 15.502 1.00 93.69 125 TYR A N 1
ATOM 999 C CA . TYR A 1 125 ? 1.022 6.774 16.775 1.00 93.69 125 TYR A CA 1
ATOM 1000 C C . TYR A 1 125 ? -0.176 7.363 17.531 1.00 93.69 125 TYR A C 1
ATOM 1002 O O . TYR A 1 125 ? -0.253 7.233 18.752 1.00 93.69 125 TYR A O 1
ATOM 1010 N N . HIS A 1 126 ? -1.114 7.984 16.814 1.00 93.00 126 HIS A N 1
ATOM 1011 C CA . HIS A 1 126 ? -2.272 8.636 17.421 1.00 93.00 126 HIS A CA 1
ATOM 1012 C C . HIS A 1 126 ? -3.489 7.721 17.576 1.00 93.00 126 HIS A C 1
ATOM 1014 O O . HIS A 1 126 ? -4.191 7.815 18.580 1.00 93.00 126 HIS A O 1
ATOM 1020 N N . LEU A 1 127 ? -3.721 6.807 16.632 1.00 93.50 127 LEU A N 1
ATOM 1021 C CA . LEU A 1 127 ? -4.878 5.907 16.662 1.00 93.50 127 LEU A CA 1
ATOM 1022 C C . LEU A 1 127 ? -4.599 4.562 17.356 1.00 93.50 127 LEU A C 1
ATOM 1024 O O . LEU A 1 127 ? -5.529 3.788 17.605 1.00 93.50 127 LEU A O 1
ATOM 1028 N N . GLY A 1 128 ? -3.337 4.282 17.684 1.00 93.88 128 GLY A N 1
ATOM 1029 C CA . GLY A 1 128 ? -2.892 3.032 18.291 1.00 93.88 128 GLY A CA 1
ATOM 1030 C C . GLY A 1 128 ? -2.861 1.863 17.305 1.00 93.88 128 GLY A C 1
ATOM 1031 O O . GLY A 1 128 ? -2.749 2.045 16.094 1.00 93.88 128 GLY A O 1
ATOM 1032 N N . ASP A 1 129 ? -2.962 0.644 17.840 1.00 94.31 129 ASP A N 1
ATOM 1033 C CA . ASP A 1 129 ? -2.983 -0.591 17.051 1.00 94.31 129 ASP A CA 1
ATOM 1034 C C . ASP A 1 129 ? -4.192 -0.604 16.102 1.00 94.31 129 ASP A C 1
ATOM 1036 O O . ASP A 1 129 ? -5.333 -0.844 16.509 1.00 94.31 129 ASP A O 1
ATOM 1040 N N . LEU A 1 130 ? -3.935 -0.376 14.811 1.00 94.69 130 LEU A N 1
ATOM 1041 C CA . LEU A 1 130 ? -4.988 -0.296 13.796 1.00 94.69 130 LEU A CA 1
ATOM 1042 C C . LEU A 1 130 ? -5.663 -1.647 13.526 1.00 94.69 130 LEU A C 1
ATOM 1044 O O . LEU A 1 130 ? -6.799 -1.682 13.049 1.00 94.69 130 LEU A O 1
ATOM 1048 N N . THR A 1 131 ? -5.014 -2.761 13.875 1.00 94.75 131 THR A N 1
ATOM 1049 C CA . THR A 1 131 ? -5.650 -4.084 13.828 1.00 94.75 131 THR A CA 1
ATOM 1050 C C . THR A 1 131 ? -6.681 -4.203 14.938 1.00 94.75 131 THR A C 1
ATOM 1052 O O . THR A 1 131 ? -7.828 -4.551 14.676 1.00 94.75 131 THR A O 1
ATOM 1055 N N . ALA A 1 132 ? -6.286 -3.879 16.172 1.00 94.12 132 ALA A N 1
ATOM 1056 C CA . ALA A 1 132 ? -7.153 -4.003 17.342 1.00 94.12 132 ALA A CA 1
ATOM 1057 C C . ALA A 1 132 ? -8.300 -2.983 17.349 1.00 94.12 132 ALA A C 1
ATOM 1059 O O . ALA A 1 132 ? -9.397 -3.307 17.794 1.00 94.12 132 ALA A O 1
ATOM 1060 N N . ASN A 1 133 ? -8.046 -1.767 16.861 1.00 94.56 133 ASN A N 1
ATOM 1061 C CA . ASN A 1 133 ? -8.988 -0.654 16.977 1.00 94.56 133 ASN A CA 1
ATOM 1062 C C . ASN A 1 133 ? -9.858 -0.470 15.725 1.00 94.56 133 ASN A C 1
ATOM 1064 O O . ASN A 1 133 ? -10.965 0.057 15.824 1.00 94.56 133 ASN A O 1
ATOM 1068 N N . TYR A 1 134 ? -9.368 -0.889 14.553 1.00 95.38 134 TYR A N 1
ATOM 1069 C CA . TYR A 1 134 ? -10.024 -0.627 13.268 1.00 95.38 134 TYR A CA 1
ATOM 1070 C C . TYR A 1 134 ? -10.103 -1.843 12.346 1.00 95.38 134 TYR A C 1
ATOM 1072 O O . TYR A 1 134 ? -10.547 -1.705 11.208 1.00 95.38 134 TYR A O 1
ATOM 1080 N N . GLY A 1 135 ? -9.683 -3.033 12.776 1.00 95.25 135 GLY A N 1
ATOM 1081 C CA . GLY A 1 135 ? -9.765 -4.240 11.952 1.00 95.25 135 GLY A CA 1
ATOM 1082 C C . GLY A 1 135 ? -8.910 -4.181 10.685 1.00 95.25 135 GLY A C 1
ATOM 1083 O O . GLY A 1 135 ? -9.268 -4.784 9.676 1.00 95.25 135 GLY A O 1
ATOM 1084 N N . TRP A 1 136 ? -7.826 -3.400 10.684 1.00 96.69 136 TRP A N 1
ATOM 1085 C CA . TRP A 1 136 ? -6.879 -3.400 9.570 1.00 96.69 136 TRP A CA 1
ATOM 1086 C C . TRP A 1 136 ? -5.971 -4.631 9.643 1.00 96.69 136 TRP A C 1
ATOM 1088 O O . TRP A 1 136 ? -5.536 -4.988 10.734 1.00 96.69 136 TRP A O 1
ATOM 1098 N N . PRO A 1 137 ? -5.619 -5.263 8.511 1.00 96.81 137 PRO A N 1
ATOM 1099 C CA . PRO A 1 137 ? -4.582 -6.292 8.490 1.00 96.81 137 PRO A CA 1
ATOM 1100 C C . PRO A 1 137 ? -3.276 -5.712 9.024 1.00 96.81 137 PRO A C 1
ATOM 1102 O O . PRO A 1 137 ? -2.881 -4.632 8.586 1.00 96.81 137 PRO A O 1
ATOM 1105 N N . GLY A 1 138 ? -2.614 -6.403 9.947 1.00 95.50 138 GLY A N 1
ATOM 1106 C CA . GLY A 1 138 ? -1.436 -5.881 10.645 1.00 95.50 138 GLY A CA 1
ATOM 1107 C C . GLY A 1 138 ? -0.303 -6.879 10.812 1.00 95.50 138 GLY A C 1
ATOM 1108 O O . GLY A 1 138 ? 0.646 -6.586 11.529 1.00 95.50 138 GLY A O 1
ATOM 1109 N N . TYR A 1 139 ? -0.375 -8.056 10.180 1.00 95.94 139 TYR A N 1
ATOM 1110 C CA . TYR A 1 139 ? 0.717 -9.028 10.252 1.00 95.94 139 TYR A CA 1
ATOM 1111 C C . TYR A 1 139 ? 1.987 -8.569 9.513 1.00 95.94 139 TYR A C 1
ATOM 1113 O O . TYR A 1 139 ? 3.096 -8.875 9.948 1.00 95.94 139 TYR A O 1
ATOM 1121 N N . TYR A 1 140 ? 1.835 -7.858 8.390 1.00 96.94 140 TYR A N 1
ATOM 1122 C CA . TYR A 1 140 ? 2.947 -7.295 7.620 1.00 96.94 140 TYR A CA 1
ATOM 1123 C C . TYR A 1 140 ? 2.988 -5.772 7.718 1.00 96.94 140 TYR A C 1
ATOM 1125 O O . TYR A 1 140 ? 1.958 -5.106 7.822 1.00 96.94 140 TYR A O 1
ATOM 1133 N N . ASP A 1 141 ? 4.195 -5.228 7.591 1.00 97.38 141 ASP A N 1
ATOM 1134 C CA . ASP A 1 141 ? 4.418 -3.788 7.514 1.00 97.38 141 ASP A CA 1
ATOM 1135 C C . ASP A 1 141 ? 3.762 -3.211 6.244 1.00 97.38 141 ASP A C 1
ATOM 1137 O O . ASP A 1 141 ? 3.594 -3.900 5.233 1.00 97.38 141 ASP A O 1
ATOM 1141 N N . TYR A 1 142 ? 3.411 -1.929 6.274 1.00 98.19 142 TYR A N 1
ATOM 1142 C CA . TYR A 1 142 ? 2.791 -1.218 5.159 1.00 98.19 142 TYR A CA 1
ATOM 1143 C C . TYR A 1 142 ? 3.809 -0.379 4.413 1.00 98.19 142 TYR A C 1
ATOM 1145 O O . TYR A 1 142 ? 4.483 0.465 5.005 1.00 98.19 142 TYR A O 1
ATOM 1153 N N . TRP A 1 143 ? 3.911 -0.589 3.103 1.00 98.19 143 TRP A N 1
ATOM 1154 C CA . TRP A 1 143 ? 4.831 0.160 2.257 1.00 98.19 143 TRP A CA 1
ATOM 1155 C C . TRP A 1 143 ? 4.634 1.677 2.328 1.00 98.19 143 TRP A C 1
ATOM 1157 O O . TRP A 1 143 ? 3.518 2.179 2.442 1.00 98.19 143 TRP A O 1
ATOM 1167 N N . THR A 1 144 ? 5.744 2.404 2.177 1.00 97.25 144 THR A N 1
ATOM 1168 C CA . THR A 1 144 ? 5.775 3.868 2.089 1.00 97.25 144 THR A CA 1
ATOM 1169 C C . THR A 1 144 ? 6.662 4.304 0.932 1.00 97.25 144 THR A C 1
ATOM 1171 O O . THR A 1 144 ? 7.481 3.526 0.445 1.00 97.25 144 THR A O 1
ATOM 1174 N N . ASN A 1 145 ? 6.559 5.571 0.540 1.00 96.50 145 ASN A N 1
ATOM 1175 C CA . ASN A 1 145 ? 7.432 6.174 -0.460 1.00 96.50 145 ASN A CA 1
ATOM 1176 C C . ASN A 1 145 ? 8.820 6.593 0.056 1.00 96.50 145 ASN A C 1
ATOM 1178 O O . ASN A 1 145 ? 9.562 7.233 -0.683 1.00 96.50 145 ASN A O 1
ATOM 1182 N N . HIS A 1 146 ? 9.188 6.247 1.294 1.00 95.50 146 HIS A N 1
ATOM 1183 C CA . HIS A 1 146 ? 10.415 6.735 1.915 1.00 95.50 146 HIS A CA 1
ATOM 1184 C C . HIS A 1 146 ? 11.613 5.825 1.579 1.00 95.50 146 HIS A C 1
ATOM 1186 O O . HIS A 1 146 ? 11.668 4.687 2.072 1.00 95.50 146 HIS A O 1
ATOM 1192 N N . PRO A 1 147 ? 12.582 6.292 0.769 1.00 94.31 147 PRO A N 1
ATOM 1193 C CA . PRO A 1 147 ? 13.678 5.455 0.303 1.00 94.31 147 PRO A CA 1
ATOM 1194 C C . PRO A 1 147 ? 14.690 5.137 1.407 1.00 94.31 147 PRO A C 1
ATOM 1196 O O . PRO A 1 147 ? 14.910 5.905 2.345 1.00 94.31 147 PRO A O 1
ATOM 1199 N N . ALA A 1 148 ? 15.336 3.986 1.262 1.00 92.81 148 ALA A N 1
ATOM 1200 C CA . ALA A 1 148 ? 16.486 3.534 2.033 1.00 92.81 148 ALA A CA 1
ATOM 1201 C C . ALA A 1 148 ? 17.657 3.212 1.081 1.00 92.81 148 ALA A C 1
ATOM 1203 O O . ALA A 1 148 ? 17.551 3.355 -0.137 1.00 92.81 148 ALA A O 1
ATOM 1204 N N . LYS A 1 149 ? 18.799 2.780 1.628 1.00 90.06 149 LYS A N 1
ATOM 1205 C CA . LYS A 1 149 ? 19.951 2.351 0.815 1.00 90.06 149 LYS A CA 1
ATOM 1206 C C . LYS A 1 149 ? 19.658 1.037 0.078 1.00 90.06 149 LYS A C 1
ATOM 1208 O O . LYS A 1 149 ? 18.836 0.242 0.529 1.00 90.06 149 LYS A O 1
ATOM 1213 N N . ASP A 1 150 ? 20.387 0.790 -1.007 1.00 89.31 150 ASP A N 1
ATOM 1214 C CA . ASP A 1 150 ? 20.447 -0.503 -1.708 1.00 89.31 150 ASP A CA 1
ATOM 1215 C C . ASP A 1 150 ? 19.101 -1.009 -2.263 1.00 89.31 150 ASP A C 1
ATOM 1217 O O . ASP A 1 150 ? 18.757 -2.180 -2.107 1.00 89.31 150 ASP A O 1
ATOM 1221 N N . SER A 1 151 ? 18.332 -0.135 -2.925 1.00 90.88 151 SER A N 1
ATOM 1222 C CA . SER A 1 151 ? 17.007 -0.467 -3.484 1.00 90.88 151 SER A CA 1
ATOM 1223 C C . SER A 1 151 ? 16.022 -1.000 -2.443 1.00 90.88 151 SER A C 1
ATOM 1225 O O . SER A 1 151 ? 15.402 -2.059 -2.604 1.00 90.88 151 SER A O 1
ATOM 1227 N N . LYS A 1 152 ? 15.905 -0.259 -1.340 1.00 95.81 152 LYS A N 1
ATOM 1228 C CA . LYS A 1 152 ? 15.008 -0.569 -0.229 1.00 95.81 152 LYS A CA 1
ATOM 1229 C C . LYS A 1 152 ? 14.125 0.621 0.109 1.00 95.81 152 LYS A C 1
ATOM 1231 O O . LYS A 1 152 ? 14.475 1.763 -0.171 1.00 95.81 152 LYS A O 1
ATOM 1236 N N . PHE A 1 153 ? 13.017 0.338 0.780 1.00 96.75 153 PHE A N 1
ATOM 1237 C CA . PHE A 1 153 ? 12.089 1.337 1.310 1.00 96.75 153 PHE A CA 1
ATOM 1238 C C . PHE A 1 153 ? 11.757 1.028 2.766 1.00 96.75 153 PHE A C 1
ATOM 1240 O O . PHE A 1 153 ? 11.884 -0.123 3.196 1.00 96.75 153 PHE A O 1
ATOM 1247 N N . TYR A 1 154 ? 11.353 2.053 3.519 1.00 96.25 154 TYR A N 1
ATOM 1248 C CA . TYR A 1 154 ? 10.960 1.927 4.924 1.00 96.25 154 TYR A CA 1
ATOM 1249 C C . TYR A 1 154 ? 9.436 1.808 5.080 1.00 96.25 154 TYR A C 1
ATOM 1251 O O . TYR A 1 154 ? 8.772 2.842 5.186 1.00 96.25 154 TYR A O 1
ATOM 1259 N N . PRO A 1 155 ? 8.838 0.604 5.110 1.00 96.62 155 PRO A N 1
ATOM 1260 C CA . PRO A 1 155 ? 7.451 0.460 5.527 1.00 96.62 155 PRO A CA 1
ATOM 1261 C C . PRO A 1 155 ? 7.262 0.735 7.028 1.00 96.62 155 PRO A C 1
ATOM 1263 O O . PRO A 1 155 ? 8.233 0.857 7.783 1.00 96.62 155 PRO A O 1
ATOM 1266 N N . VAL A 1 156 ? 5.998 0.818 7.443 1.00 96.50 156 VAL A N 1
ATOM 1267 C CA . VAL A 1 156 ? 5.570 1.041 8.831 1.00 96.50 156 VAL A CA 1
ATOM 1268 C C . VAL A 1 156 ? 4.785 -0.167 9.337 1.00 96.50 156 VAL A C 1
ATOM 1270 O O . VAL A 1 156 ? 3.812 -0.578 8.710 1.00 96.50 156 VAL A O 1
ATOM 1273 N N . ASP A 1 157 ? 5.192 -0.712 10.480 1.00 94.00 157 ASP A N 1
ATOM 1274 C CA . ASP A 1 157 ? 4.407 -1.671 11.263 1.00 94.00 157 ASP A CA 1
ATOM 1275 C C . ASP A 1 157 ? 3.244 -0.927 11.946 1.00 94.00 157 ASP A C 1
ATOM 1277 O O . ASP A 1 157 ? 3.471 -0.071 12.806 1.00 94.00 157 ASP A O 1
ATOM 1281 N N . LEU A 1 158 ? 2.001 -1.245 11.567 1.00 90.44 158 LEU A N 1
ATOM 1282 C CA . LEU A 1 158 ? 0.802 -0.571 12.088 1.00 90.44 158 LEU A CA 1
ATOM 1283 C C . LEU A 1 158 ? 0.345 -1.069 13.473 1.00 90.44 158 LEU A C 1
ATOM 1285 O O . LEU A 1 158 ? -0.666 -0.594 13.990 1.00 90.44 158 LEU A O 1
ATOM 1289 N N . VAL A 1 159 ? 1.059 -2.031 14.060 1.00 88.00 159 VAL A N 1
ATOM 1290 C CA . VAL A 1 159 ? 0.778 -2.610 15.380 1.00 88.00 159 VAL A CA 1
ATOM 1291 C C . VAL A 1 159 ? 1.795 -2.116 16.403 1.00 88.00 159 VAL A C 1
ATOM 1293 O O . VAL A 1 159 ? 1.417 -1.640 17.470 1.00 88.00 159 VAL A O 1
ATOM 1296 N N . ASN A 1 160 ? 3.087 -2.208 16.080 1.00 83.00 160 ASN A N 1
ATOM 1297 C CA . ASN A 1 160 ? 4.166 -1.876 17.020 1.00 83.00 160 ASN A CA 1
ATOM 1298 C C . ASN A 1 160 ? 4.821 -0.518 16.747 1.00 83.00 160 ASN A C 1
ATOM 1300 O O . ASN A 1 160 ? 5.692 -0.101 17.511 1.00 83.00 160 ASN A O 1
ATOM 1304 N N . ASN A 1 161 ? 4.433 0.165 15.665 1.00 79.06 161 ASN A N 1
ATOM 1305 C CA . ASN A 1 161 ? 4.990 1.455 15.258 1.00 79.06 161 ASN A CA 1
ATOM 1306 C C . ASN A 1 161 ? 6.517 1.416 15.013 1.00 79.06 161 ASN A C 1
ATOM 1308 O O . ASN A 1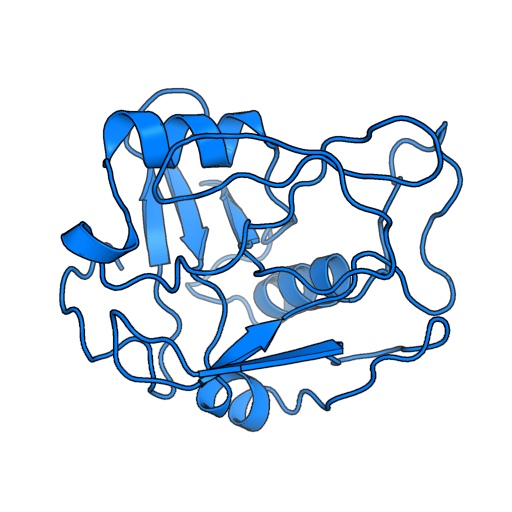 161 ? 7.256 2.356 15.315 1.00 79.06 161 ASN A O 1
ATOM 1312 N N . ILE A 1 162 ? 7.006 0.292 14.481 1.00 82.38 162 ILE A N 1
ATOM 1313 C CA . ILE A 1 162 ? 8.415 0.052 14.142 1.00 82.38 162 ILE A CA 1
ATOM 1314 C C . ILE A 1 162 ? 8.605 0.216 12.630 1.00 82.38 162 ILE A C 1
ATOM 1316 O O . ILE A 1 162 ? 7.739 -0.128 11.832 1.00 82.38 162 ILE A O 1
ATOM 1320 N N . THR A 1 163 ? 9.773 0.711 12.216 1.00 84.06 163 THR A N 1
ATOM 1321 C CA . THR A 1 163 ? 10.154 0.788 10.798 1.00 84.06 163 THR A CA 1
ATOM 1322 C C . THR A 1 163 ? 11.438 0.012 10.540 1.00 84.06 163 THR A C 1
ATOM 1324 O O . THR A 1 163 ? 12.464 0.268 11.176 1.00 84.06 163 THR A O 1
ATOM 1327 N N . ARG A 1 164 ? 11.401 -0.904 9.572 1.00 90.94 164 ARG A N 1
ATOM 1328 C CA . ARG A 1 164 ? 12.570 -1.612 9.018 1.00 90.94 164 ARG A CA 1
ATOM 1329 C C . ARG A 1 164 ? 12.707 -1.261 7.541 1.00 90.94 164 ARG A C 1
ATOM 1331 O O . ARG A 1 164 ? 11.805 -0.653 6.988 1.00 90.94 164 ARG A O 1
ATOM 1338 N N . SER A 1 165 ? 13.828 -1.600 6.905 1.00 94.44 165 SER A N 1
ATOM 1339 C CA . SER A 1 165 ? 13.963 -1.451 5.448 1.00 94.44 165 SER A CA 1
ATOM 1340 C C . SER A 1 165 ? 13.900 -2.808 4.759 1.00 94.44 165 SER A C 1
ATOM 1342 O O . SER A 1 165 ? 14.500 -3.776 5.229 1.00 94.44 165 SER A O 1
ATOM 1344 N N . TYR A 1 166 ? 13.199 -2.870 3.630 1.00 96.25 166 TYR A N 1
ATOM 1345 C CA . TYR A 1 166 ? 13.030 -4.097 2.852 1.00 96.25 166 TYR A CA 1
ATOM 1346 C C . TYR A 1 166 ? 13.335 -3.854 1.385 1.00 96.25 166 TYR A C 1
ATOM 1348 O O . TYR A 1 166 ? 13.096 -2.761 0.873 1.00 96.25 166 TYR A O 1
ATOM 1356 N N . SER A 1 167 ? 13.856 -4.883 0.717 1.00 97.06 167 SER A N 1
ATOM 1357 C CA . SER A 1 167 ? 14.103 -4.844 -0.721 1.00 97.06 167 SER A CA 1
ATOM 1358 C C . SER A 1 167 ? 12.798 -4.731 -1.497 1.00 97.06 167 SER A C 1
ATOM 1360 O O . SER A 1 167 ? 11.763 -5.266 -1.099 1.00 97.06 167 SER A O 1
ATOM 1362 N N . VAL A 1 168 ? 12.873 -4.056 -2.640 1.00 97.38 168 VAL A N 1
ATOM 1363 C CA . VAL A 1 168 ? 11.717 -3.746 -3.495 1.00 97.38 168 VAL A CA 1
ATOM 1364 C C . VAL A 1 168 ? 10.947 -4.974 -3.989 1.00 97.38 168 VAL A C 1
ATOM 1366 O O . VAL A 1 168 ? 9.757 -4.877 -4.278 1.00 97.38 168 VAL A O 1
ATOM 1369 N N . GLY A 1 169 ? 11.600 -6.139 -4.025 1.00 97.50 169 GLY A N 1
ATOM 1370 C CA . GLY A 1 169 ? 10.975 -7.400 -4.411 1.00 97.50 169 GLY A CA 1
ATOM 1371 C C . GLY A 1 169 ? 10.293 -8.174 -3.283 1.00 97.50 169 GLY A C 1
ATOM 1372 O O . GLY A 1 169 ? 9.751 -9.255 -3.523 1.00 97.50 169 GLY A O 1
ATOM 1373 N N . LEU A 1 170 ? 10.329 -7.672 -2.046 1.00 97.69 170 LEU A N 1
ATOM 1374 C CA . LEU A 1 170 ? 9.523 -8.231 -0.964 1.00 97.69 170 LEU A CA 1
ATOM 1375 C C . LEU A 1 170 ? 8.060 -7.808 -1.098 1.00 97.69 170 LEU A C 1
ATOM 1377 O O . LEU A 1 170 ? 7.721 -6.849 -1.784 1.00 97.69 170 LEU A O 1
ATOM 1381 N N . LYS A 1 171 ? 7.179 -8.580 -0.459 1.00 98.19 171 LYS A N 1
ATOM 1382 C CA . LYS A 1 171 ? 5.732 -8.403 -0.544 1.00 98.19 171 LYS A CA 1
ATOM 1383 C C . LYS A 1 171 ? 5.247 -7.932 0.802 1.00 98.19 171 LYS A C 1
ATOM 1385 O O . LYS A 1 171 ? 5.302 -8.695 1.762 1.00 98.19 171 LYS A O 1
ATOM 1390 N N . ASN A 1 172 ? 4.761 -6.710 0.861 1.00 98.38 172 ASN A N 1
ATOM 1391 C CA . ASN A 1 172 ? 4.238 -6.116 2.082 1.00 98.38 172 ASN A CA 1
ATOM 1392 C C . ASN A 1 172 ? 2.832 -5.581 1.826 1.00 98.38 172 ASN A C 1
ATOM 1394 O O . ASN A 1 172 ? 2.341 -5.610 0.693 1.00 98.38 172 ASN A O 1
ATOM 1398 N N . TYR A 1 173 ? 2.161 -5.151 2.884 1.00 98.56 173 TYR A N 1
ATOM 1399 C CA . TYR A 1 173 ? 0.839 -4.566 2.762 1.00 98.56 173 TYR A CA 1
ATOM 1400 C C . TYR A 1 173 ? 0.890 -3.183 2.116 1.00 98.56 173 TYR A C 1
ATOM 1402 O O . TYR A 1 173 ? 1.927 -2.513 2.080 1.00 98.56 173 TYR A O 1
ATOM 1410 N N . ALA A 1 174 ? -0.243 -2.789 1.543 1.00 97.94 174 ALA A N 1
ATOM 1411 C CA . ALA A 1 174 ? -0.401 -1.524 0.850 1.00 97.94 174 ALA A CA 1
ATOM 1412 C C . ALA A 1 174 ? -1.366 -0.617 1.602 1.00 97.94 174 ALA A C 1
ATOM 1414 O O . ALA A 1 174 ? -2.457 -1.031 1.973 1.00 97.94 174 ALA A O 1
ATOM 1415 N N . SER A 1 175 ? -0.990 0.647 1.743 1.00 98.19 175 SER A N 1
ATOM 1416 C CA . SER A 1 175 ? -1.933 1.724 2.017 1.00 98.19 175 SER A CA 1
ATOM 1417 C C . SER A 1 175 ? -1.781 2.757 0.915 1.00 98.19 175 SER A C 1
ATOM 1419 O O . SER A 1 175 ? -0.680 2.956 0.398 1.00 98.19 175 SER A O 1
ATOM 1421 N N . CYS A 1 176 ? -2.883 3.401 0.556 1.00 98.62 176 CYS A N 1
ATOM 1422 C CA . CYS A 1 176 ? -2.881 4.591 -0.275 1.00 98.62 176 CYS A CA 1
ATOM 1423 C C . CYS A 1 176 ? -3.361 5.768 0.563 1.00 98.62 176 CYS A C 1
ATOM 1425 O O . CYS A 1 176 ? -4.283 5.615 1.363 1.00 98.62 176 CYS A O 1
ATOM 1427 N N . VAL A 1 177 ? -2.748 6.930 0.354 1.00 98.62 177 VAL A N 1
ATOM 1428 C CA . VAL A 1 177 ? -3.143 8.190 0.978 1.00 98.62 177 VAL A CA 1
ATOM 1429 C C . VAL A 1 177 ? -3.801 9.104 -0.043 1.00 98.62 177 VAL A C 1
ATOM 1431 O O . VAL A 1 177 ? -3.400 9.136 -1.209 1.00 98.62 177 VAL A O 1
ATOM 1434 N N . SER A 1 178 ? -4.787 9.869 0.401 1.00 98.31 178 SER A N 1
ATOM 1435 C CA . SER A 1 178 ? -5.417 10.927 -0.374 1.00 98.31 178 SER A CA 1
ATOM 1436 C C . SER A 1 178 ? -5.642 12.166 0.495 1.00 98.31 178 SER A C 1
ATOM 1438 O O . SER A 1 178 ? -5.920 12.063 1.689 1.00 98.31 178 SER A O 1
ATOM 1440 N N . TYR A 1 179 ? -5.500 13.342 -0.113 1.00 94.44 179 TYR A N 1
ATOM 1441 C CA . TYR A 1 179 ? -5.543 14.646 0.551 1.00 94.44 179 TYR A CA 1
ATOM 1442 C C . TYR A 1 179 ? -6.898 15.298 0.304 1.00 94.44 179 TYR A C 1
ATOM 1444 O O . TYR A 1 179 ? -7.543 15.005 -0.708 1.00 94.44 179 TYR A O 1
ATOM 1452 N N . ASN A 1 180 ? -7.344 16.139 1.236 1.00 84.44 180 ASN A N 1
ATOM 1453 C CA . ASN A 1 180 ? -8.444 17.062 0.967 1.00 84.44 180 ASN A CA 1
ATOM 1454 C C . ASN A 1 180 ? -7.937 18.103 -0.039 1.00 84.44 180 ASN A C 1
ATOM 1456 O O . ASN A 1 180 ? -6.933 18.763 0.236 1.00 84.44 180 ASN A O 1
ATOM 1460 N N . ASP A 1 181 ? -8.592 18.172 -1.198 1.00 59.31 181 ASP A N 1
ATOM 1461 C CA . ASP A 1 181 ? -8.408 19.256 -2.168 1.00 59.31 181 ASP A CA 1
ATOM 1462 C C . ASP A 1 181 ? -9.235 20.483 -1.745 1.00 59.31 181 ASP A C 1
ATOM 1464 O O . ASP A 1 181 ? -10.352 20.283 -1.204 1.00 59.31 181 ASP A O 1
#

pLDDT: mean 95.35, std 4.49, range [59.31, 98.81]

Organism: NCBI:txid104609

Foldseek 3Di:
DLAQDQEPQAALDWDKDQFCDDLRRQKIKTFFHFVNVLVVLVEDADLDLADADRYFDDWDAADLGGGIGTWFFLHHRPAQCPPPDPRHSDRGNQQNVQCSCLVVCPVVHNAKGFAALRNLLSRLVVQPQCCNGRNGRQPFFEFHPADDPDQWGWGARSHPRDTDIDHRSDIGGYMIMTHDD

Sequence (181 aa):
MNDTDLYNAAGYCLKVIEGDSGEANNKLFTATPSIEVMKQLGYKLDDSGYNYGSTYGATYKESRIDGEFARFRYDGWGWENDPTSSNYGQGGQLDRYCNGLGYLKFMGRTNWKRPNRYELYSLVYHLGDLTANYGWPGYYDYWTNHPAKDSKFYPVDLVNNITRSYSVGLKNYASCVSYND